Protein AF-A0A7C5Z9R5-F1 (afdb_monomer)

Foldseek 3Di:
DVVCCPDPHNPQVQLVVQCVQQVWDKDADPDPPHHDVPDIDTDDDPQATQEPEEGECSLPLVSQLVLQVSQQRHPNGYHYPPNVSVCVPCVCSVVVCVVVPDDDDDDDPDDD

Sequence (112 aa):
VAN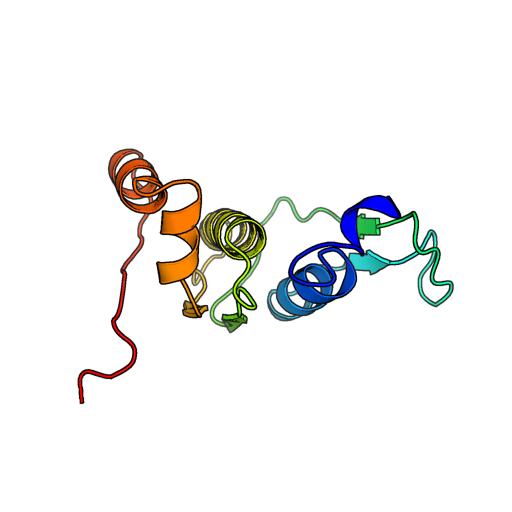LRIKECDRITEPLQELRKIGVRCWEGKEIGDPDPDAIIIEGNPDGFEGGVTVDGRGDHRVIMLLTIVGLRCRKGLRIRGANHVAKSYPLFFNHLIGLGARIRLEEEGAA

Radius of gyration: 14.79 Å; Cα contacts (8 Å, |Δi|>4): 160; chains: 1; bounding box: 38×31×44 Å

Secondary structure (DSSP, 8-state):
-GGGSSSSS-TTHHHHHHHHHTT--EEESSBTTB--TT-EEE---TT-B----EEE-TT-HHHHHHHHHHHHTBTT--EEETGGGGGGT-TTHHHHHHHTT-------TT--

Nearest PDB structures (foldseek):
  4znd-assembly1_A  TM=9.232E-01  e=1.306E-05  Coxiella burnetii RSA 493
  3rmt-assembly1_C-2  TM=9.304E-01  e=3.542E-05  Halalkalibacterium halodurans
  3rmt-assembly1_A  TM=9.105E-01  e=5.642E-05  Halalkalibacterium halodurans
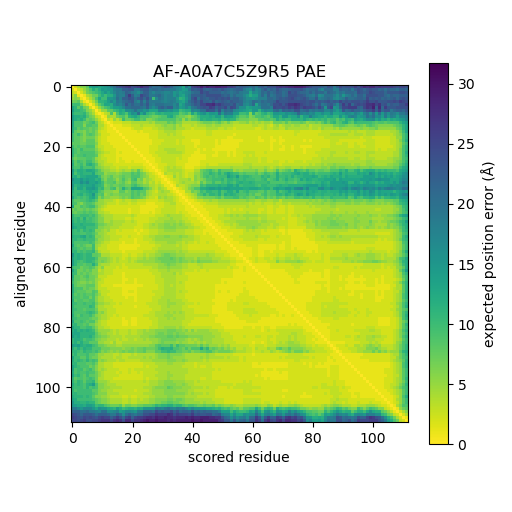  3rmt-assembly1_B  TM=9.036E-01  e=6.030E-05  Halalkalibacterium halodurans
  4gfp-assembly1_A  TM=8.605E-01  e=2.500E-03  Coxiella burnetii RSA 493

pLDDT: mean 86.57, std 14.39, range [36.88, 98.12]

Solvent-accessible surface area (backbone atoms only — not comparable to full-atom values): 6760 Å² total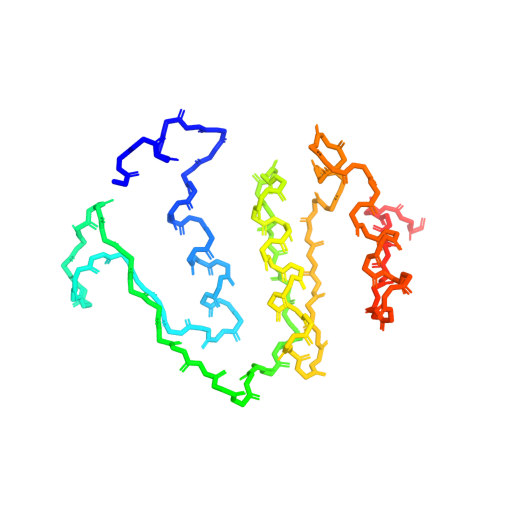; per-residue (Å²): 94,64,83,49,59,78,51,103,49,52,68,60,66,54,54,46,56,45,40,40,70,49,67,47,57,56,47,56,8,92,45,94,92,46,78,35,85,66,37,73,43,72,63,86,59,94,90,46,36,62,44,66,43,79,39,68,22,82,70,38,34,66,49,38,53,50,52,51,58,54,22,75,47,18,79,59,25,59,45,69,44,58,67,75,38,29,48,82,82,43,71,56,51,67,60,52,42,41,75,75,68,46,94,76,84,91,77,75,95,74,87,122

Mean predicted aligned error: 6.22 Å

Structure (mmCIF, N/CA/C/O backbone):
data_AF-A0A7C5Z9R5-F1
#
_entry.id   AF-A0A7C5Z9R5-F1
#
loop_
_atom_site.group_PDB
_atom_site.id
_atom_site.type_symbol
_atom_site.label_atom_id
_atom_site.label_alt_id
_atom_site.label_comp_id
_atom_site.label_asym_id
_atom_site.label_entity_id
_atom_site.label_seq_id
_atom_site.pdbx_PDB_ins_code
_atom_site.Cartn_x
_atom_site.Cartn_y
_atom_site.Cartn_z
_atom_site.occupancy
_atom_site.B_iso_or_equiv
_atom_site.auth_seq_id
_atom_site.auth_comp_id
_atom_site.auth_asym_id
_atom_site.auth_atom_id
_atom_site.pdbx_PDB_model_num
ATOM 1 N N . VAL A 1 1 ? 8.445 10.449 -15.769 1.00 53.56 1 VAL A N 1
ATOM 2 C CA . VAL A 1 1 ? 8.178 10.133 -14.343 1.00 53.56 1 VAL A CA 1
ATOM 3 C C . VAL A 1 1 ? 9.068 10.964 -13.399 1.00 53.56 1 VAL A C 1
ATOM 5 O O . VAL A 1 1 ? 8.659 11.231 -12.271 1.00 53.56 1 VAL A O 1
ATOM 8 N N . ALA A 1 2 ? 10.168 11.541 -13.904 1.00 54.66 2 ALA A N 1
ATOM 9 C CA . ALA A 1 2 ? 11.040 12.529 -13.240 1.00 54.66 2 ALA A CA 1
ATOM 10 C C . ALA A 1 2 ? 10.365 13.613 -12.354 1.00 54.66 2 ALA A C 1
ATOM 12 O O . ALA A 1 2 ? 10.844 13.890 -11.258 1.00 54.66 2 ALA A O 1
ATOM 13 N N . ASN A 1 3 ? 9.219 14.187 -12.750 1.00 53.00 3 ASN A N 1
ATOM 14 C CA . ASN A 1 3 ? 8.521 15.228 -11.964 1.00 53.00 3 ASN A CA 1
ATOM 15 C C . ASN A 1 3 ? 7.954 14.747 -10.608 1.00 53.00 3 ASN A C 1
ATOM 17 O O . ASN A 1 3 ? 7.520 15.567 -9.796 1.00 53.00 3 ASN A O 1
ATOM 21 N N . LEU A 1 4 ? 7.919 13.433 -10.355 1.00 53.12 4 LEU A N 1
ATOM 22 C CA . LEU A 1 4 ? 7.498 12.860 -9.070 1.00 53.12 4 LEU A CA 1
ATOM 23 C C . LEU A 1 4 ? 8.621 12.844 -8.023 1.00 53.12 4 LEU A C 1
ATOM 25 O O . LEU A 1 4 ? 8.308 12.734 -6.840 1.00 53.12 4 LEU A O 1
ATOM 29 N N . ARG A 1 5 ? 9.885 13.007 -8.442 1.00 53.94 5 ARG A N 1
ATOM 30 C CA . ARG A 1 5 ? 11.066 12.988 -7.559 1.00 53.94 5 ARG A CA 1
ATOM 31 C C . ARG A 1 5 ? 11.369 14.340 -6.891 1.00 53.94 5 ARG A C 1
ATOM 33 O O . ARG A 1 5 ? 12.200 14.398 -6.000 1.00 53.94 5 ARG A O 1
ATOM 40 N N . ILE A 1 6 ? 10.688 15.424 -7.289 1.00 54.47 6 ILE A N 1
ATOM 41 C CA . ILE A 1 6 ? 10.912 16.805 -6.795 1.00 54.47 6 ILE A CA 1
ATOM 42 C C . ILE A 1 6 ? 9.806 17.234 -5.799 1.00 54.47 6 ILE A C 1
ATOM 44 O O . ILE A 1 6 ? 9.402 18.393 -5.748 1.00 54.47 6 ILE A O 1
ATOM 48 N N . LYS A 1 7 ? 9.220 16.299 -5.040 1.00 52.38 7 LYS A N 1
ATOM 49 C CA . LYS A 1 7 ? 8.164 16.597 -4.045 1.00 52.38 7 LYS A CA 1
ATOM 50 C C . LYS A 1 7 ? 8.580 16.145 -2.644 1.00 52.38 7 LYS A C 1
ATOM 52 O O . LYS A 1 7 ? 9.714 15.739 -2.452 1.00 52.38 7 LYS A O 1
ATOM 57 N N . GLU A 1 8 ? 7.673 16.283 -1.673 1.00 48.56 8 GLU A N 1
ATOM 58 C CA . GLU A 1 8 ? 7.893 16.080 -0.227 1.00 48.56 8 GLU A CA 1
ATOM 59 C C . GLU A 1 8 ? 8.612 14.760 0.153 1.00 48.56 8 GLU A C 1
ATOM 61 O O . GLU A 1 8 ? 9.191 14.703 1.232 1.00 48.56 8 GLU A O 1
ATOM 66 N N . CYS A 1 9 ? 8.638 13.745 -0.724 1.00 54.22 9 CYS A N 1
ATOM 67 C CA . CYS A 1 9 ? 9.531 12.581 -0.671 1.00 54.22 9 CYS A CA 1
ATOM 68 C C . CYS A 1 9 ? 9.781 11.996 -2.084 1.00 54.22 9 CYS A C 1
ATOM 70 O O . CYS A 1 9 ? 9.109 12.391 -3.048 1.00 54.22 9 CYS A O 1
ATOM 72 N N . ASP A 1 10 ? 10.717 11.043 -2.232 1.00 66.31 10 ASP A N 1
ATOM 73 C CA . ASP A 1 10 ? 10.864 10.267 -3.475 1.00 66.31 10 ASP A CA 1
ATOM 74 C C . ASP A 1 10 ? 9.689 9.283 -3.616 1.00 66.31 10 ASP A C 1
ATOM 76 O O . ASP A 1 10 ? 9.721 8.135 -3.162 1.00 66.31 10 ASP A O 1
ATOM 80 N N . ARG A 1 11 ? 8.631 9.757 -4.284 1.00 66.88 11 ARG A N 1
ATOM 81 C CA . ARG A 1 11 ? 7.357 9.049 -4.501 1.00 66.88 11 ARG A CA 1
ATOM 82 C C . ARG A 1 11 ? 7.449 7.799 -5.373 1.00 66.88 11 ARG A C 1
ATOM 84 O O . ARG A 1 11 ? 6.415 7.204 -5.675 1.00 66.88 11 ARG A O 1
ATOM 91 N N . ILE A 1 12 ? 8.641 7.426 -5.818 1.00 71.75 12 ILE A N 1
ATOM 92 C CA . ILE A 1 12 ? 8.875 6.217 -6.601 1.00 71.75 12 ILE A CA 1
ATOM 93 C C . ILE A 1 12 ? 9.554 5.189 -5.709 1.00 71.75 12 ILE A C 1
ATOM 95 O O . ILE A 1 12 ? 8.987 4.129 -5.444 1.00 71.75 12 ILE A O 1
ATOM 99 N N . THR A 1 13 ? 10.724 5.536 -5.185 1.00 78.12 13 THR A N 1
ATOM 100 C CA . THR A 1 13 ? 11.560 4.602 -4.430 1.00 78.12 13 THR A CA 1
ATOM 101 C C . THR A 1 13 ? 10.881 4.159 -3.132 1.00 78.12 13 THR A C 1
ATOM 103 O O . THR A 1 13 ? 10.827 2.965 -2.824 1.00 78.12 13 THR A O 1
ATOM 106 N N . GLU A 1 14 ? 10.322 5.099 -2.366 1.00 81.94 14 GLU A N 1
ATOM 107 C CA . GLU A 1 14 ? 9.792 4.801 -1.032 1.00 81.94 14 GLU A CA 1
ATOM 108 C C . GLU A 1 14 ? 8.520 3.941 -1.065 1.00 81.94 14 GLU A C 1
ATOM 110 O O . GLU A 1 14 ? 8.476 2.929 -0.357 1.00 81.94 14 GLU A O 1
ATOM 115 N N . PRO A 1 15 ? 7.503 4.228 -1.907 1.00 85.56 15 PRO A N 1
ATOM 116 C CA . PRO A 1 15 ? 6.318 3.376 -1.971 1.00 85.56 15 PRO A CA 1
ATOM 117 C C . PRO A 1 15 ? 6.648 1.959 -2.432 1.00 85.56 15 PRO A C 1
ATOM 119 O O . PRO A 1 15 ? 6.056 1.006 -1.931 1.00 85.56 15 PRO A O 1
ATOM 122 N N . LEU A 1 16 ? 7.619 1.792 -3.337 1.00 90.44 16 LEU A N 1
ATOM 123 C CA . LEU A 1 16 ? 8.056 0.468 -3.783 1.00 90.44 16 LEU A CA 1
ATOM 124 C C . LEU A 1 16 ? 8.710 -0.332 -2.654 1.00 90.44 16 LEU A C 1
ATOM 126 O O . LEU A 1 16 ? 8.487 -1.538 -2.558 1.00 90.44 16 LEU A O 1
ATOM 130 N N . GLN A 1 17 ? 9.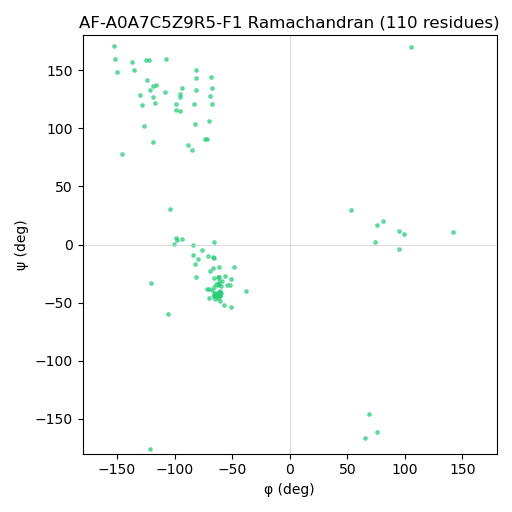473 0.310 -1.767 1.00 91.00 17 GLN A N 1
ATOM 131 C CA . GLN A 1 17 ? 10.021 -0.365 -0.586 1.00 91.00 17 GLN A CA 1
ATOM 132 C C . GLN A 1 17 ? 8.914 -0.858 0.351 1.00 91.00 17 GLN A C 1
ATOM 134 O O . GLN A 1 17 ? 8.975 -1.993 0.825 1.00 91.00 17 GLN A O 1
ATOM 139 N N . GLU A 1 18 ? 7.886 -0.044 0.595 1.00 94.75 18 GLU A N 1
ATOM 140 C CA . GLU A 1 18 ? 6.763 -0.434 1.454 1.00 94.75 18 GLU A CA 1
ATOM 141 C C . GLU A 1 18 ? 5.891 -1.520 0.800 1.00 94.75 18 GLU A C 1
ATOM 143 O O . GLU A 1 18 ? 5.499 -2.474 1.470 1.00 94.75 18 GLU A O 1
ATOM 148 N N . LEU A 1 19 ? 5.668 -1.455 -0.518 1.00 95.06 19 LEU A N 1
ATOM 149 C CA . LEU A 1 19 ? 4.979 -2.503 -1.282 1.00 95.06 19 LEU A CA 1
ATOM 150 C C . LEU A 1 19 ? 5.720 -3.847 -1.220 1.00 95.06 19 LEU A C 1
ATOM 152 O O . LEU A 1 19 ? 5.096 -4.891 -1.012 1.00 95.06 19 LEU A O 1
ATOM 156 N N . ARG A 1 20 ? 7.055 -3.842 -1.313 1.00 95.00 20 ARG A N 1
ATOM 157 C CA . ARG A 1 20 ? 7.864 -5.067 -1.180 1.00 95.00 20 ARG A CA 1
ATOM 158 C C . ARG A 1 20 ? 7.721 -5.726 0.190 1.00 95.00 20 ARG A C 1
ATOM 160 O O . ARG A 1 20 ? 7.703 -6.951 0.252 1.00 95.00 20 ARG A O 1
ATOM 167 N N . LYS A 1 21 ? 7.542 -4.961 1.278 1.00 96.25 21 LYS A N 1
ATOM 168 C CA . LYS A 1 21 ? 7.274 -5.536 2.618 1.00 96.25 21 LYS A CA 1
ATOM 169 C C . LYS A 1 21 ? 5.969 -6.333 2.665 1.00 96.25 21 LYS A C 1
ATOM 171 O O . LYS A 1 21 ? 5.849 -7.258 3.459 1.00 96.25 21 LYS A O 1
ATOM 176 N N . ILE A 1 22 ? 5.002 -5.980 1.818 1.00 96.44 22 ILE A N 1
ATOM 177 C CA . ILE A 1 22 ? 3.709 -6.669 1.687 1.00 96.44 22 ILE A CA 1
ATOM 178 C C . ILE A 1 22 ? 3.848 -7.945 0.828 1.00 96.44 22 ILE A C 1
ATOM 180 O O . ILE A 1 22 ? 2.954 -8.791 0.817 1.00 96.44 22 ILE A O 1
ATOM 184 N N . GLY A 1 23 ? 4.981 -8.113 0.135 1.00 94.88 23 GLY A N 1
ATOM 185 C CA . GLY A 1 23 ? 5.241 -9.212 -0.797 1.00 94.88 23 GLY A CA 1
ATOM 186 C C . GLY A 1 23 ? 4.937 -8.871 -2.258 1.00 94.88 23 GLY A C 1
ATOM 187 O O . GLY A 1 23 ? 4.903 -9.768 -3.098 1.00 94.88 23 GLY A O 1
ATOM 188 N N . VAL A 1 24 ? 4.712 -7.594 -2.584 1.00 95.12 24 VAL A N 1
ATOM 189 C CA . VAL A 1 24 ? 4.538 -7.149 -3.973 1.00 95.12 24 VAL A CA 1
ATOM 190 C C . VAL A 1 24 ? 5.876 -7.261 -4.705 1.0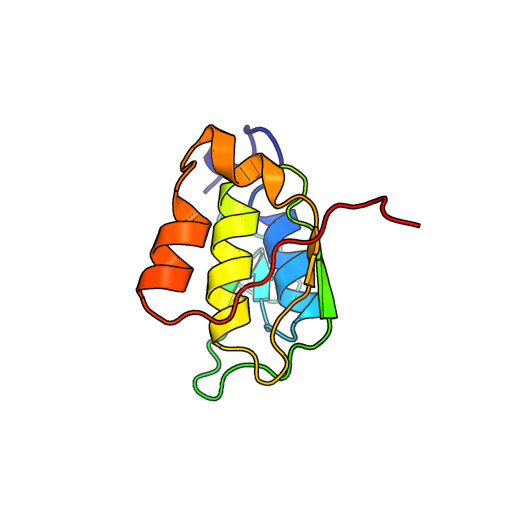0 95.12 24 VAL A C 1
ATOM 192 O O . VAL A 1 24 ? 6.886 -6.712 -4.256 1.00 95.12 24 VAL A O 1
ATOM 195 N N . ARG A 1 25 ? 5.890 -7.939 -5.857 1.00 93.88 25 ARG A N 1
ATOM 196 C CA . ARG A 1 25 ? 7.051 -7.947 -6.753 1.00 93.88 25 ARG A CA 1
ATOM 197 C C . ARG A 1 25 ? 7.023 -6.690 -7.614 1.00 93.88 25 ARG A C 1
ATOM 199 O O . ARG A 1 25 ? 6.220 -6.573 -8.536 1.00 93.88 25 ARG A O 1
ATOM 206 N N . CYS A 1 26 ? 7.870 -5.729 -7.264 1.00 92.88 26 CYS A N 1
ATOM 207 C CA . CYS A 1 26 ? 7.958 -4.457 -7.968 1.00 92.88 26 CYS A CA 1
ATOM 208 C C . CYS A 1 26 ? 9.365 -3.852 -7.925 1.00 92.88 26 CYS A C 1
ATOM 210 O O . CYS A 1 26 ? 10.106 -4.017 -6.944 1.00 92.88 26 CYS A O 1
ATOM 212 N N . TRP A 1 27 ? 9.739 -3.126 -8.976 1.00 90.69 27 TRP A N 1
ATOM 213 C CA . TRP A 1 27 ? 11.036 -2.461 -9.092 1.00 90.69 27 TRP A CA 1
ATOM 214 C C . TRP A 1 27 ? 10.998 -1.214 -9.965 1.00 90.69 27 TRP A C 1
ATOM 216 O O . TRP A 1 27 ? 10.072 -1.001 -10.742 1.00 90.69 27 TRP A O 1
ATOM 226 N N . GLU A 1 28 ? 12.009 -0.374 -9.762 1.00 88.19 28 GLU A N 1
ATOM 227 C CA . GLU A 1 28 ? 12.344 0.720 -10.667 1.00 88.19 28 GLU A CA 1
ATOM 228 C C . GLU A 1 28 ? 13.161 0.153 -11.813 1.00 88.19 28 GLU A C 1
ATOM 230 O O . GLU A 1 28 ? 13.987 -0.736 -11.593 1.00 88.19 28 GLU A O 1
ATOM 235 N N . GLY A 1 29 ? 12.949 0.680 -13.010 1.00 85.75 29 GLY A N 1
ATOM 236 C CA . GLY A 1 29 ? 13.587 0.154 -14.202 1.00 85.75 29 GLY A CA 1
ATOM 237 C C . GLY A 1 29 ? 12.672 -0.652 -15.097 1.00 85.75 29 GLY A C 1
ATOM 238 O O . GLY A 1 29 ? 11.542 -0.986 -14.747 1.00 8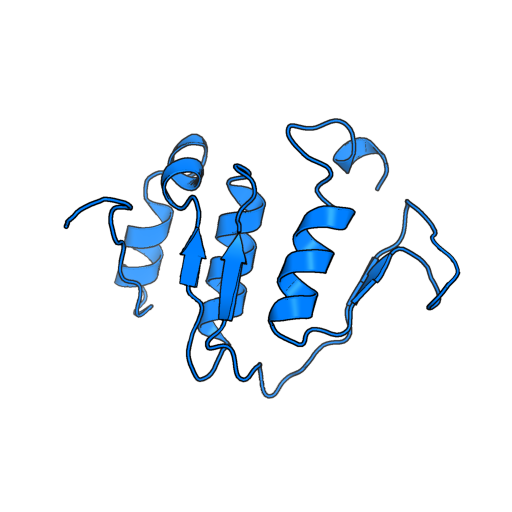5.75 29 GLY A O 1
ATOM 239 N N . LYS A 1 30 ? 13.184 -0.952 -16.288 1.00 81.12 30 LYS A N 1
ATOM 240 C CA . LYS A 1 30 ? 12.521 -1.850 -17.242 1.00 81.12 30 LYS A CA 1
ATOM 241 C C . LYS A 1 30 ? 12.791 -3.311 -16.897 1.00 81.12 30 LYS A C 1
ATOM 243 O O . LYS A 1 30 ? 11.947 -4.163 -17.151 1.00 81.12 30 LYS A O 1
ATOM 248 N N . GLU A 1 31 ? 13.926 -3.578 -16.256 1.00 80.06 31 GLU A N 1
ATOM 249 C CA . GLU A 1 31 ? 14.387 -4.909 -15.879 1.00 80.06 31 GLU A CA 1
ATOM 250 C C . GLU A 1 31 ? 14.952 -4.904 -14.454 1.00 80.06 31 GLU A C 1
ATOM 252 O O . GLU A 1 31 ? 15.343 -3.868 -13.912 1.00 80.06 31 GLU A O 1
ATOM 257 N N . ILE A 1 32 ? 14.974 -6.076 -13.818 1.00 76.06 32 ILE A N 1
ATOM 258 C CA . ILE A 1 32 ? 15.540 -6.225 -12.476 1.00 76.06 32 ILE A CA 1
ATOM 259 C C . ILE A 1 32 ? 17.054 -6.012 -12.562 1.00 76.06 32 ILE A C 1
ATOM 261 O O . ILE A 1 32 ? 17.749 -6.761 -13.241 1.00 76.06 32 ILE A O 1
ATOM 265 N N . GLY A 1 33 ? 17.568 -5.029 -11.823 1.00 78.44 33 GLY A N 1
ATOM 266 C CA . GLY A 1 33 ? 19.000 -4.715 -11.781 1.00 78.44 33 GLY A CA 1
ATOM 267 C C . GLY A 1 33 ? 19.443 -3.607 -12.739 1.00 78.44 33 GLY A C 1
ATOM 268 O O . GLY A 1 33 ? 20.598 -3.201 -12.653 1.00 78.44 33 GLY A O 1
ATOM 269 N N . ASP A 1 34 ? 18.537 -3.076 -13.569 1.00 80.25 34 ASP A N 1
ATOM 270 C CA . ASP A 1 34 ? 18.789 -1.917 -14.436 1.00 80.25 34 ASP A CA 1
ATOM 271 C C . ASP A 1 34 ? 17.836 -0.755 -14.087 1.00 80.25 34 ASP A C 1
ATOM 273 O O . ASP A 1 34 ? 16.720 -0.676 -14.617 1.00 80.25 34 ASP A O 1
ATOM 277 N N . PRO A 1 35 ? 18.210 0.118 -13.129 1.00 72.81 35 PRO A N 1
ATOM 278 C CA . PRO A 1 35 ? 17.341 1.192 -12.673 1.00 72.81 35 PRO A CA 1
ATOM 279 C C . PRO A 1 35 ? 17.184 2.279 -13.749 1.00 72.81 35 PRO A C 1
ATOM 281 O O . PRO A 1 35 ? 18.056 3.119 -13.951 1.00 72.81 35 PRO A O 1
ATOM 284 N N . ASP A 1 36 ? 16.015 2.308 -14.385 1.00 77.56 36 ASP A N 1
ATOM 285 C CA . ASP A 1 36 ? 15.527 3.419 -15.209 1.00 77.56 36 ASP A CA 1
ATOM 286 C C . ASP A 1 36 ? 14.637 4.314 -14.328 1.00 77.56 36 ASP A C 1
ATOM 288 O O . ASP A 1 36 ? 13.573 3.866 -13.876 1.00 77.56 36 ASP A O 1
ATOM 292 N N . PRO A 1 37 ? 15.033 5.574 -14.063 1.00 71.56 37 PRO A N 1
ATOM 293 C CA . PRO A 1 37 ? 14.297 6.451 -13.165 1.00 71.56 37 PRO A CA 1
ATOM 294 C C . PRO A 1 37 ? 12.913 6.843 -13.692 1.00 71.56 37 PRO A C 1
ATOM 296 O O . PRO A 1 37 ? 12.132 7.422 -12.923 1.00 71.56 37 PRO A O 1
ATOM 299 N N . ASP A 1 38 ? 12.616 6.549 -14.963 1.00 77.62 38 ASP A N 1
ATOM 300 C CA . ASP A 1 38 ? 11.341 6.833 -15.604 1.00 77.62 38 ASP A CA 1
ATOM 301 C C . ASP A 1 38 ? 10.387 5.632 -15.705 1.00 77.62 38 ASP A C 1
ATOM 303 O O . ASP A 1 38 ? 9.257 5.796 -16.181 1.00 77.62 38 ASP A O 1
ATOM 307 N N . ALA A 1 39 ? 10.789 4.456 -15.211 1.00 82.19 39 ALA A N 1
ATOM 308 C CA . ALA A 1 39 ? 9.991 3.235 -15.267 1.00 82.19 39 ALA A CA 1
ATOM 309 C C . ALA A 1 39 ? 9.761 2.614 -13.882 1.00 82.19 39 ALA A C 1
ATOM 311 O O . ALA A 1 39 ? 10.649 2.564 -13.033 1.00 82.19 39 ALA A O 1
ATOM 312 N N . ILE A 1 40 ? 8.549 2.097 -13.683 1.00 88.56 40 ILE A N 1
ATOM 313 C CA . ILE A 1 40 ? 8.180 1.256 -12.545 1.00 88.56 40 ILE A CA 1
ATOM 314 C C . ILE A 1 40 ? 7.481 0.025 -13.105 1.00 88.56 40 ILE A C 1
ATOM 316 O O . ILE A 1 40 ? 6.511 0.158 -13.855 1.00 88.56 40 ILE A O 1
ATOM 320 N N . ILE A 1 41 ? 7.929 -1.156 -12.692 1.00 90.69 41 ILE A N 1
ATOM 321 C CA . ILE A 1 41 ? 7.247 -2.418 -12.966 1.00 90.69 41 ILE A CA 1
ATOM 322 C C . ILE A 1 41 ? 6.619 -2.929 -11.674 1.00 90.69 41 ILE A C 1
ATOM 324 O O . ILE A 1 41 ? 7.257 -2.972 -10.621 1.00 90.69 41 ILE A O 1
ATOM 328 N N . ILE A 1 42 ? 5.344 -3.307 -11.765 1.00 93.12 42 ILE A N 1
ATOM 329 C CA . ILE A 1 42 ? 4.585 -3.956 -10.697 1.00 93.12 42 ILE A CA 1
ATOM 330 C C . ILE A 1 42 ? 3.960 -5.206 -11.294 1.00 93.12 42 ILE A C 1
ATOM 332 O O . ILE A 1 42 ? 3.158 -5.124 -12.225 1.00 93.12 42 ILE A O 1
ATOM 336 N N . GLU A 1 43 ? 4.294 -6.360 -10.736 1.00 93.88 43 GLU A N 1
ATOM 337 C CA . GLU A 1 43 ? 3.620 -7.599 -11.091 1.00 93.88 43 GLU A CA 1
ATOM 338 C C . GLU A 1 43 ? 2.323 -7.729 -10.288 1.00 93.88 43 GLU A C 1
ATOM 340 O O . GLU A 1 43 ? 2.322 -7.731 -9.053 1.00 93.88 43 GLU A O 1
ATOM 345 N N . GLY A 1 44 ? 1.200 -7.821 -11.000 1.00 91.94 44 GLY A N 1
ATOM 346 C CA . GLY A 1 44 ? -0.112 -7.991 -10.389 1.00 91.94 44 GLY A CA 1
ATOM 347 C C . GLY A 1 44 ? -0.267 -9.359 -9.726 1.00 91.94 44 GLY A C 1
ATOM 348 O O . GLY A 1 44 ? 0.198 -10.370 -10.245 1.00 91.94 44 GLY A O 1
ATOM 349 N N . ASN A 1 45 ? -0.981 -9.391 -8.601 1.00 94.19 45 ASN A N 1
ATOM 350 C CA . ASN A 1 45 ? -1.380 -10.625 -7.934 1.00 94.19 45 ASN A CA 1
ATOM 351 C C . ASN A 1 45 ? -2.906 -10.624 -7.706 1.00 94.19 45 ASN A C 1
ATOM 353 O O . ASN A 1 45 ? -3.382 -9.933 -6.797 1.00 94.19 45 ASN A O 1
ATOM 357 N N . PRO A 1 46 ? -3.693 -11.349 -8.525 1.00 91.88 46 PRO A N 1
ATOM 358 C CA . PRO A 1 46 ? -5.155 -11.337 -8.433 1.00 91.88 46 PRO A CA 1
ATOM 359 C C . PRO A 1 46 ? -5.680 -11.937 -7.118 1.00 91.88 46 PRO A C 1
ATOM 361 O O . PRO A 1 46 ? -6.711 -11.487 -6.604 1.00 91.88 46 PRO A O 1
ATOM 364 N N . ASP A 1 47 ? -4.933 -12.870 -6.525 1.00 92.38 47 ASP A N 1
ATOM 365 C CA . ASP A 1 47 ? -5.283 -13.534 -5.264 1.00 92.38 47 ASP A CA 1
ATOM 366 C C . ASP A 1 47 ? -5.050 -12.645 -4.029 1.00 92.38 47 ASP A C 1
ATOM 368 O O . ASP A 1 47 ? -5.413 -13.010 -2.905 1.00 92.38 47 ASP A O 1
ATOM 372 N N . GLY A 1 48 ? -4.486 -11.450 -4.233 1.00 93.19 48 GLY A N 1
ATOM 373 C CA . GLY A 1 48 ? -4.136 -10.513 -3.174 1.00 93.19 48 GLY A CA 1
ATOM 374 C C . GLY A 1 48 ? -2.876 -10.928 -2.418 1.00 93.19 48 GLY A C 1
ATOM 375 O O . GLY A 1 48 ? -2.064 -11.715 -2.897 1.00 93.19 48 GLY A O 1
ATOM 376 N N . PHE A 1 49 ? -2.697 -10.370 -1.223 1.00 96.38 49 PHE A N 1
ATOM 377 C CA . PHE A 1 49 ? -1.489 -10.576 -0.420 1.00 96.38 49 PHE A CA 1
ATOM 378 C C . PHE A 1 49 ? -1.838 -11.094 0.973 1.00 96.38 49 PHE A C 1
ATOM 380 O O . PHE A 1 49 ? -2.954 -10.919 1.463 1.00 96.38 49 PHE A O 1
ATOM 387 N N . GLU A 1 50 ? -0.876 -11.728 1.638 1.00 97.06 50 GLU A N 1
ATOM 388 C CA . GLU A 1 50 ? -1.079 -12.195 3.011 1.00 97.06 50 GLU A CA 1
ATOM 389 C C . GLU A 1 50 ? -1.261 -11.006 3.972 1.00 97.06 50 GLU A C 1
ATOM 391 O O . GLU A 1 50 ? -2.196 -10.985 4.775 1.00 97.06 50 GLU A O 1
ATOM 396 N N . GLY A 1 51 ? -0.423 -9.973 3.836 1.00 96.12 51 GLY A N 1
ATOM 397 C CA . GLY A 1 51 ? -0.407 -8.809 4.723 1.00 96.12 51 GLY A CA 1
ATOM 398 C C . GLY A 1 51 ? 0.096 -9.143 6.127 1.00 96.12 51 GLY A C 1
ATOM 399 O O . GLY A 1 51 ? 0.980 -9.977 6.302 1.00 96.12 51 GLY A O 1
ATOM 400 N N . GLY A 1 52 ? -0.456 -8.468 7.137 1.00 96.81 52 GLY A N 1
ATOM 401 C CA . GLY A 1 52 ? -0.050 -8.638 8.537 1.00 96.81 52 GLY A CA 1
ATOM 402 C C . GLY A 1 52 ? 1.281 -7.963 8.874 1.00 96.81 52 GLY A C 1
ATOM 403 O O . GLY A 1 52 ? 1.894 -8.277 9.890 1.00 96.81 52 GLY A O 1
ATOM 404 N N . VAL A 1 53 ? 1.730 -7.040 8.025 1.00 97.50 53 VAL A N 1
ATOM 405 C CA . VAL A 1 53 ? 2.968 -6.275 8.200 1.00 97.50 53 VAL A CA 1
ATOM 406 C C . VAL A 1 53 ? 2.667 -4.824 8.567 1.00 97.50 53 VAL A C 1
ATOM 408 O O . VAL A 1 53 ? 1.569 -4.312 8.324 1.00 97.50 53 VAL A O 1
ATOM 411 N N . THR A 1 54 ? 3.662 -4.159 9.156 1.00 97.38 54 THR A N 1
ATOM 412 C CA . THR A 1 54 ? 3.633 -2.709 9.369 1.00 97.38 54 THR A CA 1
ATOM 413 C C . THR A 1 54 ? 4.361 -2.009 8.229 1.00 97.38 54 THR A C 1
ATOM 415 O O . THR A 1 54 ? 5.503 -2.351 7.920 1.00 97.38 54 THR A O 1
ATOM 418 N N . VAL A 1 55 ? 3.702 -1.021 7.637 1.00 96.19 55 VAL A N 1
ATOM 419 C CA . VAL A 1 55 ? 4.235 -0.152 6.584 1.00 96.19 55 VAL A CA 1
ATOM 420 C C . VAL A 1 55 ? 4.174 1.308 7.023 1.00 96.19 55 VAL A C 1
ATOM 422 O O . VAL A 1 55 ? 3.416 1.675 7.926 1.00 96.19 55 VAL A O 1
ATOM 425 N N . ASP A 1 56 ? 4.988 2.143 6.393 1.00 93.94 56 ASP A N 1
ATOM 426 C CA . ASP A 1 56 ? 5.120 3.558 6.731 1.00 93.94 56 ASP A CA 1
ATOM 427 C C . ASP A 1 56 ? 4.714 4.446 5.552 1.00 93.94 56 ASP A C 1
ATOM 429 O O . ASP A 1 56 ? 5.218 4.291 4.444 1.00 93.94 56 ASP A O 1
ATOM 433 N N . GLY A 1 57 ? 3.805 5.391 5.792 1.00 88.50 57 GLY A N 1
ATOM 434 C CA . GLY A 1 57 ? 3.396 6.383 4.804 1.00 88.50 57 GLY A CA 1
ATOM 435 C C . GLY A 1 57 ? 4.444 7.447 4.472 1.00 88.50 57 GLY A C 1
ATOM 436 O O . GLY A 1 57 ? 4.217 8.237 3.558 1.00 88.50 57 GLY A O 1
ATOM 437 N N . ARG A 1 58 ? 5.548 7.513 5.232 1.00 87.38 58 ARG A N 1
ATOM 438 C CA . ARG A 1 58 ? 6.667 8.464 5.074 1.00 87.38 58 ARG A CA 1
ATOM 439 C C . ARG A 1 58 ? 6.235 9.934 5.041 1.00 87.38 58 ARG A C 1
ATOM 441 O O . ARG A 1 58 ? 6.861 10.772 4.409 1.00 87.38 58 ARG A O 1
ATOM 448 N N . GLY A 1 59 ? 5.136 10.250 5.724 1.00 85.50 59 GLY A N 1
ATOM 449 C CA . GLY A 1 59 ? 4.561 11.597 5.756 1.00 85.50 59 GLY A CA 1
ATOM 450 C C . GLY A 1 59 ? 3.834 12.028 4.473 1.00 85.50 59 GLY A C 1
ATOM 451 O O . GLY A 1 59 ? 3.312 13.146 4.425 1.00 85.50 59 GLY A O 1
ATOM 452 N N . ASP A 1 60 ? 3.728 11.161 3.459 1.00 88.31 60 ASP A N 1
ATOM 453 C CA . ASP A 1 60 ? 3.028 11.453 2.208 1.00 88.31 60 ASP A CA 1
ATOM 454 C C . ASP A 1 60 ? 1.604 10.870 2.215 1.00 88.31 60 ASP A C 1
ATOM 456 O O . ASP A 1 60 ? 1.371 9.657 2.218 1.00 88.31 60 ASP A O 1
ATOM 460 N N . HIS A 1 61 ? 0.614 11.763 2.162 1.00 90.31 61 HIS A N 1
ATOM 461 C CA . HIS A 1 61 ? -0.807 11.413 2.130 1.00 90.31 61 HIS A CA 1
ATOM 462 C C . HIS A 1 61 ? -1.172 10.443 0.998 1.00 90.31 61 HIS A C 1
ATOM 464 O O . HIS A 1 61 ? -2.034 9.585 1.183 1.00 90.31 61 HIS A O 1
ATOM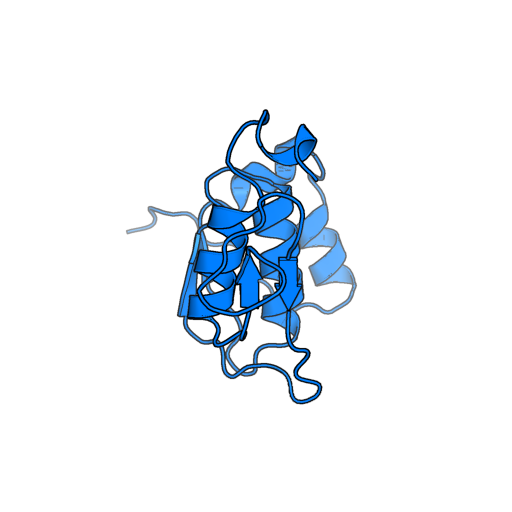 470 N N . ARG A 1 62 ? -0.529 10.546 -0.170 1.00 91.19 62 ARG A N 1
ATOM 471 C CA . A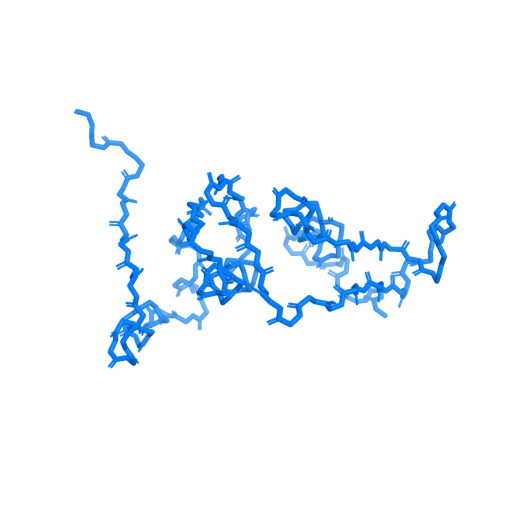RG A 1 62 ? -0.806 9.680 -1.325 1.00 91.19 62 ARG A CA 1
ATOM 472 C C . ARG A 1 62 ? -0.292 8.274 -1.102 1.00 91.19 62 ARG A C 1
ATOM 474 O O . ARG A 1 62 ? -0.980 7.327 -1.472 1.00 91.19 62 ARG A O 1
ATOM 481 N N . VAL A 1 63 ? 0.872 8.142 -0.474 1.00 91.81 63 VAL A N 1
ATOM 482 C CA . VAL A 1 63 ? 1.447 6.840 -0.123 1.00 91.81 63 VAL A CA 1
ATOM 483 C C . VAL A 1 63 ? 0.563 6.147 0.907 1.00 91.81 63 VAL A C 1
ATOM 485 O O . VAL A 1 63 ? 0.226 4.979 0.736 1.00 91.81 63 VAL A O 1
ATOM 488 N N . ILE A 1 64 ? 0.071 6.878 1.908 1.00 94.44 64 ILE A N 1
ATOM 489 C CA . ILE A 1 64 ? -0.860 6.326 2.904 1.00 94.44 64 ILE A CA 1
ATOM 490 C C . ILE A 1 64 ? -2.169 5.874 2.257 1.00 94.44 64 ILE A C 1
ATOM 492 O O . ILE A 1 64 ? -2.645 4.773 2.541 1.00 94.44 64 ILE A O 1
ATOM 496 N N . MET A 1 65 ? -2.756 6.691 1.377 1.00 95.44 65 MET A N 1
ATOM 497 C CA . MET A 1 65 ? -3.975 6.307 0.658 1.00 95.44 65 MET A CA 1
ATOM 498 C C . MET A 1 65 ? -3.737 5.059 -0.204 1.00 95.44 65 MET A C 1
ATOM 500 O O . MET A 1 65 ? -4.537 4.128 -0.148 1.00 95.44 65 MET A O 1
ATOM 504 N N . LEU A 1 66 ? -2.616 4.997 -0.933 1.00 95.25 66 LEU A N 1
ATOM 505 C CA . LEU A 1 66 ? -2.218 3.830 -1.726 1.00 95.25 66 LEU A CA 1
ATOM 506 C C . LEU A 1 66 ? -2.105 2.570 -0.860 1.00 95.25 66 LEU A C 1
ATOM 508 O O . LEU A 1 66 ? -2.741 1.560 -1.160 1.00 95.25 66 LEU A O 1
ATOM 512 N N . LEU A 1 67 ? -1.354 2.639 0.241 1.00 96.06 67 LEU A N 1
ATOM 513 C CA . LEU A 1 67 ? -1.160 1.508 1.150 1.00 96.06 67 LEU A CA 1
ATOM 514 C C . LEU A 1 67 ? -2.476 1.085 1.811 1.00 96.06 67 LEU A C 1
ATOM 516 O O . LEU A 1 67 ? -2.703 -0.107 2.007 1.00 96.06 67 LEU A O 1
ATOM 520 N N . THR A 1 68 ? -3.374 2.033 2.095 1.00 96.94 68 THR A N 1
ATOM 521 C CA . THR A 1 68 ? -4.708 1.730 2.633 1.00 96.94 68 THR A CA 1
ATOM 522 C C . THR A 1 68 ? -5.495 0.862 1.660 1.00 96.94 68 THR A C 1
ATOM 524 O O . THR A 1 68 ? -6.013 -0.178 2.063 1.00 96.94 68 THR A O 1
ATOM 527 N N . ILE A 1 69 ? -5.538 1.232 0.375 1.00 95.88 69 ILE A N 1
ATOM 528 C CA . ILE A 1 69 ? -6.249 0.452 -0.649 1.00 95.88 69 ILE A CA 1
ATOM 529 C C . ILE A 1 69 ? -5.614 -0.931 -0.844 1.00 95.88 69 ILE A C 1
ATOM 531 O O . ILE A 1 69 ? -6.337 -1.925 -0.911 1.00 95.88 69 ILE A O 1
ATOM 535 N N . VAL A 1 70 ? -4.279 -1.028 -0.858 1.00 95.88 70 VAL A N 1
ATOM 536 C CA . VAL A 1 70 ? -3.575 -2.326 -0.906 1.00 95.88 70 VAL A CA 1
ATOM 537 C C . VAL A 1 70 ? -3.926 -3.189 0.313 1.00 95.88 70 VAL A C 1
ATOM 539 O O . VAL A 1 70 ? -4.179 -4.388 0.177 1.00 95.88 70 VAL A O 1
ATOM 542 N N . GLY A 1 71 ? -4.020 -2.582 1.497 1.00 96.69 71 GLY A N 1
ATOM 543 C CA . GLY A 1 71 ? -4.391 -3.264 2.735 1.00 96.69 71 GLY A CA 1
ATOM 544 C C . GLY A 1 71 ? -5.782 -3.890 2.705 1.00 96.69 71 GLY A C 1
ATOM 545 O O . GLY A 1 71 ? -5.969 -4.961 3.280 1.00 96.69 71 GLY A O 1
ATOM 546 N N . LEU A 1 72 ? -6.731 -3.305 1.967 1.00 95.81 72 LEU A N 1
ATOM 547 C CA . LEU A 1 72 ? -8.068 -3.889 1.778 1.00 95.81 72 LEU A CA 1
ATOM 548 C C . LEU A 1 72 ? -8.046 -5.198 0.969 1.00 95.81 72 LEU A C 1
ATOM 550 O O . LEU A 1 72 ? -8.988 -5.984 1.055 1.00 95.81 72 LEU A O 1
ATOM 554 N N . ARG A 1 73 ? -6.981 -5.450 0.196 1.00 95.19 73 ARG A N 1
ATOM 555 C CA . ARG A 1 73 ? -6.748 -6.708 -0.540 1.00 95.19 73 ARG A CA 1
ATOM 556 C C . ARG A 1 73 ? -5.800 -7.668 0.181 1.00 95.19 73 ARG A C 1
ATOM 558 O O . ARG A 1 73 ? -5.455 -8.710 -0.375 1.00 95.19 73 ARG A O 1
ATOM 565 N N . CYS A 1 74 ? -5.393 -7.342 1.406 1.00 96.62 74 CYS A N 1
ATOM 566 C CA . CYS A 1 74 ? -4.568 -8.210 2.233 1.00 96.62 74 CYS A CA 1
ATOM 567 C C . CYS A 1 74 ? -5.433 -9.078 3.155 1.00 96.62 74 CYS A C 1
ATOM 569 O O . CYS A 1 74 ? -6.321 -8.562 3.835 1.00 96.62 74 CYS A O 1
ATOM 571 N N . ARG A 1 75 ? -5.137 -10.379 3.256 1.00 96.31 75 ARG A N 1
ATOM 572 C CA . ARG A 1 75 ? -5.893 -11.324 4.106 1.00 96.31 75 ARG A CA 1
ATOM 573 C C . ARG A 1 75 ? -5.884 -10.924 5.582 1.00 96.31 75 ARG A C 1
ATOM 575 O O . ARG A 1 75 ? -6.916 -10.992 6.244 1.00 96.31 75 ARG A O 1
ATOM 582 N N . LYS A 1 76 ? -4.731 -10.473 6.083 1.00 97.38 76 LYS A N 1
ATOM 583 C CA . LYS A 1 76 ? -4.533 -10.001 7.465 1.00 97.38 76 LYS A CA 1
ATOM 584 C C . LYS A 1 76 ? -4.603 -8.475 7.608 1.00 97.38 76 LYS A C 1
ATOM 586 O O . LYS A 1 76 ? -4.362 -7.959 8.696 1.00 97.38 76 LYS A O 1
ATOM 591 N N . GLY A 1 77 ? -4.914 -7.746 6.532 1.00 97.00 77 GLY A N 1
ATOM 592 C CA . GLY A 1 77 ? -4.824 -6.284 6.500 1.00 97.00 77 GLY A CA 1
ATOM 593 C C . GLY A 1 77 ? -3.386 -5.765 6.631 1.00 97.00 77 GLY A C 1
ATOM 594 O O . GLY A 1 77 ? -2.424 -6.524 6.500 1.00 97.00 77 GLY A O 1
ATOM 595 N N . LEU A 1 78 ? -3.241 -4.462 6.886 1.00 97.75 78 LEU A N 1
ATOM 596 C CA . LEU A 1 78 ? -1.959 -3.785 7.116 1.00 97.75 78 LEU A CA 1
ATOM 597 C C . LEU A 1 78 ? -2.059 -2.844 8.317 1.00 97.75 78 LEU A C 1
ATOM 599 O O . LEU A 1 78 ? -3.115 -2.261 8.565 1.00 97.75 78 LEU A O 1
ATOM 603 N N . ARG A 1 79 ? -0.936 -2.646 9.012 1.00 97.31 79 ARG A N 1
ATOM 604 C CA . ARG A 1 79 ? -0.757 -1.544 9.966 1.00 97.31 79 ARG A CA 1
ATOM 605 C C . ARG A 1 79 ? 0.011 -0.426 9.265 1.00 97.31 79 ARG A C 1
ATOM 607 O O . ARG A 1 79 ? 1.117 -0.664 8.792 1.00 97.31 79 ARG A O 1
ATOM 614 N N . ILE A 1 80 ? -0.568 0.770 9.175 1.00 96.19 80 ILE A N 1
ATOM 615 C CA . ILE A 1 80 ? 0.008 1.892 8.418 1.00 96.19 80 ILE A CA 1
ATOM 616 C C . ILE A 1 80 ? 0.332 3.034 9.379 1.00 96.19 80 ILE A C 1
ATOM 618 O O . ILE A 1 80 ? -0.562 3.534 10.061 1.00 96.19 80 ILE A O 1
ATOM 622 N N . ARG A 1 81 ? 1.598 3.457 9.425 1.00 95.19 81 ARG A N 1
ATOM 623 C CA . ARG A 1 81 ? 2.031 4.619 10.217 1.00 95.19 81 ARG A CA 1
ATOM 624 C C . ARG A 1 81 ? 1.766 5.936 9.492 1.00 95.19 81 ARG A C 1
ATOM 626 O O . ARG A 1 81 ? 1.805 6.002 8.263 1.00 95.19 81 ARG A O 1
ATOM 633 N N . GLY A 1 82 ? 1.526 6.990 10.273 1.00 91.44 82 GLY A N 1
ATOM 634 C CA . GLY A 1 82 ? 1.384 8.358 9.768 1.00 91.44 82 GLY A CA 1
ATOM 635 C C . GLY A 1 82 ? 0.011 8.703 9.185 1.00 91.44 82 GLY A C 1
ATOM 636 O O . GLY A 1 82 ? -0.087 9.668 8.430 1.00 91.44 82 GLY A O 1
ATOM 637 N N . ALA A 1 83 ? -1.050 7.958 9.526 1.00 91.81 83 ALA A N 1
ATOM 638 C CA . ALA A 1 83 ? -2.405 8.139 8.984 1.00 91.81 83 ALA A CA 1
ATOM 639 C C . ALA A 1 83 ? -2.934 9.590 9.052 1.00 91.81 83 ALA A C 1
ATOM 641 O O . ALA A 1 83 ? -3.673 10.026 8.168 1.00 91.81 83 ALA A O 1
ATOM 642 N N . ASN A 1 84 ? -2.497 10.365 10.048 1.00 89.56 84 ASN A N 1
ATOM 643 C CA . ASN A 1 84 ? -2.812 11.785 10.216 1.00 89.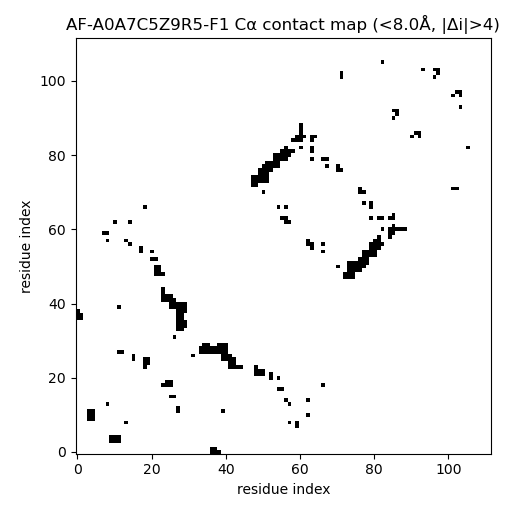56 84 ASN A CA 1
ATOM 644 C C . ASN A 1 84 ? -2.443 12.661 9.003 1.00 89.56 84 ASN A C 1
ATOM 646 O O . ASN A 1 84 ? -3.093 13.678 8.760 1.00 89.56 84 ASN A O 1
ATOM 650 N N . HIS A 1 85 ? -1.450 12.271 8.198 1.00 89.69 85 HIS A N 1
ATOM 651 C CA . HIS A 1 85 ? -1.022 13.057 7.039 1.00 89.69 85 HIS A CA 1
ATOM 652 C C . HIS A 1 85 ? -2.063 13.082 5.913 1.00 89.69 85 HIS A C 1
ATOM 654 O O . HIS A 1 85 ? -2.080 14.037 5.134 1.00 89.69 85 HIS A O 1
ATOM 660 N N . VAL A 1 86 ? -2.972 12.098 5.844 1.00 90.69 86 VAL A N 1
ATOM 661 C CA . VAL A 1 86 ? -4.031 12.043 4.816 1.00 90.69 86 VAL A CA 1
ATOM 662 C C . VAL A 1 86 ? -4.937 13.271 4.870 1.00 90.69 86 VAL A C 1
ATOM 664 O O . VAL A 1 86 ? -5.326 13.799 3.821 1.00 90.69 86 VAL A O 1
ATOM 667 N N . ALA A 1 87 ? -5.196 13.785 6.076 1.00 88.00 87 ALA A N 1
ATOM 668 C CA . ALA A 1 87 ? -6.085 14.919 6.290 1.00 88.00 87 ALA A CA 1
ATOM 669 C C . ALA A 1 87 ? -5.629 16.209 5.590 1.00 88.00 87 ALA A C 1
ATOM 671 O O . ALA A 1 87 ? -6.463 17.064 5.311 1.00 88.00 87 ALA A O 1
ATOM 672 N N . LYS A 1 88 ? -4.347 16.326 5.210 1.00 83.94 88 LYS A N 1
ATOM 673 C CA . LYS A 1 88 ? -3.846 17.456 4.407 1.00 83.94 88 LYS A CA 1
ATOM 674 C C . LYS A 1 88 ? -4.550 17.591 3.051 1.00 83.94 88 LYS A C 1
ATOM 676 O O . LYS A 1 88 ? -4.657 18.694 2.531 1.00 83.94 88 LYS A O 1
ATOM 681 N N . SER A 1 89 ? -4.978 16.472 2.462 1.00 88.19 89 SER A N 1
ATOM 682 C CA . SER A 1 89 ? -5.555 16.436 1.108 1.00 88.19 89 SER A CA 1
ATOM 683 C C . SER A 1 89 ? -6.976 15.889 1.068 1.00 88.19 89 SER A C 1
ATOM 685 O O . SER A 1 89 ? -7.774 16.327 0.243 1.00 88.19 89 SER A O 1
ATOM 687 N N . TYR A 1 90 ? -7.301 14.946 1.956 1.00 94.81 90 TYR A N 1
ATOM 688 C CA . TYR A 1 90 ? -8.604 14.301 1.991 1.00 94.81 90 TYR A CA 1
ATOM 689 C C . TYR A 1 90 ? -9.019 13.958 3.434 1.00 94.81 90 TYR A C 1
ATOM 691 O O . TYR A 1 90 ? -8.951 12.800 3.845 1.00 94.81 90 TYR A O 1
ATOM 699 N N . PRO A 1 91 ? -9.486 14.951 4.218 1.00 93.81 91 PRO A N 1
ATOM 700 C CA . PRO A 1 91 ? -9.866 14.774 5.626 1.00 93.81 91 PRO A CA 1
ATOM 701 C C . PRO A 1 91 ? -10.847 13.629 5.897 1.00 93.81 91 PRO A C 1
ATOM 703 O O . PRO A 1 91 ? -10.759 12.966 6.924 1.00 93.81 91 PRO A O 1
ATOM 706 N N . LEU A 1 92 ? -11.773 13.376 4.969 1.00 96.38 92 LEU A N 1
ATOM 707 C CA . LEU A 1 92 ? -12.840 12.386 5.134 1.00 96.38 92 LEU A CA 1
ATOM 708 C C . LEU A 1 92 ? -12.499 10.997 4.572 1.00 96.38 92 LEU A C 1
ATOM 710 O O . LEU A 1 92 ? -13.358 10.120 4.583 1.00 96.38 92 LEU A O 1
ATOM 714 N N . PHE A 1 93 ? -11.271 10.774 4.092 1.00 97.38 93 PHE A N 1
ATOM 715 C CA . PHE A 1 93 ? -10.875 9.545 3.395 1.00 97.38 93 PHE A CA 1
ATOM 716 C C . PHE A 1 93 ? -11.232 8.261 4.159 1.00 97.38 93 PHE A C 1
ATOM 718 O O . PHE A 1 93 ? -11.922 7.391 3.625 1.00 97.38 93 PHE A O 1
ATOM 725 N N . PHE A 1 94 ? -10.807 8.152 5.422 1.00 96.94 94 PHE A N 1
ATOM 726 C CA . PHE A 1 94 ? -11.069 6.957 6.228 1.00 96.94 94 PHE A CA 1
ATOM 727 C C . PHE A 1 94 ? -12.556 6.802 6.556 1.00 96.94 94 PHE A C 1
ATOM 729 O O . PHE A 1 94 ? -13.077 5.694 6.467 1.00 96.94 94 PHE A O 1
ATOM 736 N N . ASN A 1 95 ? -13.256 7.902 6.847 1.00 97.12 95 ASN A N 1
ATOM 737 C CA . ASN A 1 95 ? -14.695 7.877 7.118 1.00 97.12 95 ASN A CA 1
ATOM 738 C C . ASN A 1 95 ? -15.483 7.379 5.903 1.00 97.12 95 ASN A C 1
ATOM 740 O O . ASN A 1 95 ? -16.387 6.561 6.051 1.00 97.12 95 ASN A O 1
ATOM 744 N N . HIS A 1 96 ? -15.116 7.820 4.699 1.00 98.00 96 HIS A N 1
ATOM 745 C CA . HIS A 1 96 ? -15.745 7.346 3.470 1.00 98.00 96 HIS A CA 1
ATOM 746 C C . HIS A 1 96 ? -15.466 5.865 3.216 1.00 98.00 96 HIS A C 1
ATOM 748 O O . HIS A 1 96 ? -16.395 5.125 2.907 1.00 98.00 96 HIS A O 1
ATOM 754 N N . LEU A 1 97 ? -14.223 5.403 3.389 1.00 98.12 97 LEU A N 1
ATOM 755 C CA . LEU A 1 97 ? -13.910 3.979 3.240 1.00 98.12 97 LEU A CA 1
ATOM 756 C C . LEU A 1 97 ? -14.683 3.117 4.243 1.00 98.12 97 LEU A C 1
ATOM 758 O O . LEU A 1 97 ? -15.238 2.090 3.858 1.00 98.12 97 LEU A O 1
ATOM 762 N N . ILE A 1 98 ? -14.769 3.547 5.504 1.00 97.94 98 ILE A N 1
ATOM 763 C CA . ILE A 1 98 ? -15.562 2.866 6.535 1.00 97.94 98 ILE A CA 1
ATOM 764 C C . ILE A 1 98 ? -17.048 2.852 6.153 1.00 97.94 98 ILE A C 1
ATOM 766 O O . ILE A 1 98 ? -17.680 1.801 6.225 1.00 97.94 98 ILE A O 1
ATOM 770 N N . GLY A 1 99 ? -17.590 3.976 5.673 1.00 98.12 99 GLY A N 1
ATOM 771 C CA . GLY A 1 99 ? -18.971 4.070 5.185 1.00 98.12 99 GLY A CA 1
ATOM 772 C C . GLY A 1 99 ? -19.270 3.155 3.991 1.00 98.12 99 GLY A C 1
ATOM 773 O O . GLY A 1 99 ? -20.396 2.691 3.842 1.00 98.12 99 GLY A O 1
ATOM 774 N N . LEU A 1 100 ? -18.256 2.835 3.181 1.00 97.88 100 LEU A N 1
ATOM 775 C CA . LEU A 1 100 ? -18.329 1.858 2.088 1.00 97.88 100 LEU A CA 1
ATOM 776 C C . LEU A 1 100 ? -18.125 0.399 2.547 1.00 97.88 100 LEU A C 1
ATOM 778 O O . LEU A 1 100 ? -18.168 -0.512 1.722 1.00 97.88 100 LEU A O 1
ATOM 782 N N . GLY A 1 101 ? -17.899 0.157 3.843 1.00 97.50 101 GLY A N 1
ATOM 783 C CA . GLY A 1 101 ? -17.737 -1.179 4.425 1.00 97.50 101 GLY A CA 1
ATOM 784 C C . GLY A 1 101 ? -16.288 -1.621 4.657 1.00 97.50 101 GLY A C 1
ATOM 785 O O . GLY A 1 101 ? -16.049 -2.782 5.003 1.00 97.50 101 GLY A O 1
ATOM 786 N N . ALA A 1 102 ? -15.301 -0.733 4.494 1.00 97.56 102 ALA A N 1
ATOM 787 C CA . ALA A 1 102 ? -13.917 -1.051 4.830 1.00 97.56 102 ALA A CA 1
ATOM 788 C C . ALA A 1 102 ? -13.739 -1.225 6.348 1.00 97.56 102 ALA A C 1
ATOM 790 O O . ALA A 1 102 ? -14.174 -0.403 7.154 1.00 97.56 102 ALA A O 1
ATOM 791 N N . ARG A 1 103 ? -13.030 -2.283 6.751 1.00 96.62 103 ARG A N 1
ATOM 792 C CA . ARG A 1 103 ? -12.690 -2.546 8.156 1.00 96.62 103 ARG A CA 1
ATOM 793 C C . ARG A 1 103 ? -11.381 -1.843 8.516 1.00 96.62 103 ARG A C 1
ATOM 795 O O . ARG A 1 103 ? -10.316 -2.444 8.425 1.00 96.62 103 ARG A O 1
ATOM 802 N N . ILE A 1 104 ? -11.470 -0.573 8.908 1.00 96.81 104 ILE A N 1
ATOM 803 C CA . ILE A 1 104 ? -10.322 0.272 9.272 1.00 96.81 104 ILE A CA 1
ATOM 804 C C . ILE A 1 104 ? -10.464 0.719 10.729 1.00 96.81 104 ILE A C 1
ATOM 806 O O . ILE A 1 104 ? -11.547 1.114 11.154 1.00 96.81 104 ILE A O 1
ATOM 810 N N . ARG A 1 105 ? -9.366 0.665 11.491 1.00 95.44 105 ARG A N 1
ATOM 811 C CA . ARG A 1 105 ? -9.265 1.262 12.829 1.00 95.44 105 ARG A CA 1
ATOM 812 C C . ARG A 1 105 ? -8.132 2.276 12.826 1.00 95.44 105 ARG A C 1
ATOM 814 O O . ARG A 1 105 ? -7.050 1.972 12.330 1.00 95.44 105 ARG A O 1
ATOM 821 N N . LEU A 1 106 ? -8.401 3.459 13.363 1.00 93.56 106 LEU A N 1
ATOM 822 C CA . LEU A 1 106 ? -7.387 4.478 13.608 1.00 93.56 106 LEU A CA 1
ATOM 823 C C . LEU A 1 106 ? -6.936 4.340 15.064 1.00 93.56 106 LEU A C 1
ATOM 825 O O . LEU A 1 106 ? -7.772 4.304 15.963 1.00 93.56 106 LEU A O 1
ATOM 829 N N . GLU A 1 107 ? -5.629 4.212 15.271 1.00 90.25 107 GLU A N 1
ATOM 830 C CA . GLU A 1 107 ? -4.991 4.116 16.586 1.00 90.25 107 GLU A CA 1
ATOM 831 C C . GLU A 1 107 ? -4.089 5.346 16.760 1.00 90.25 107 GLU A C 1
ATOM 833 O O . GLU A 1 107 ? -3.397 5.737 15.815 1.00 90.25 107 GLU A O 1
ATOM 838 N N . GLU A 1 108 ? -4.095 5.965 17.941 1.00 81.81 108 GLU A N 1
ATOM 839 C CA . GLU A 1 108 ? -3.127 7.012 18.271 1.00 81.81 108 GLU A CA 1
ATOM 840 C C . GLU A 1 108 ? -1.801 6.379 18.708 1.00 81.81 108 GLU A C 1
ATOM 842 O O . GLU A 1 108 ? -1.764 5.458 19.529 1.00 81.81 108 GLU A O 1
ATOM 847 N N . GLU A 1 109 ? -0.693 6.875 18.160 1.00 66.56 109 GLU A N 1
ATOM 848 C CA . GLU A 1 109 ? 0.650 6.497 18.599 1.00 66.56 109 GLU A CA 1
ATOM 849 C C . GLU A 1 109 ? 0.916 7.167 19.959 1.00 66.56 109 GLU A C 1
ATOM 851 O O . GLU A 1 109 ? 1.360 8.310 20.014 1.00 66.56 109 GLU A O 1
ATOM 856 N N . GLY A 1 110 ? 0.593 6.479 21.063 1.00 59.72 110 GLY A N 1
ATOM 857 C CA . GLY A 1 110 ? 0.927 6.961 22.411 1.00 59.72 110 GLY A CA 1
ATOM 858 C C . GLY A 1 110 ? -0.084 6.742 23.539 1.00 59.72 110 GLY A C 1
ATOM 859 O O . GLY A 1 110 ? 0.132 7.296 24.611 1.00 59.72 110 GLY A O 1
ATOM 860 N N . ALA A 1 111 ? -1.145 5.949 23.371 1.00 41.38 111 ALA A N 1
ATOM 861 C CA . ALA A 1 111 ? -1.973 5.542 24.511 1.00 41.38 111 ALA A CA 1
ATOM 862 C C . ALA A 1 111 ? -1.362 4.307 25.202 1.00 41.38 111 ALA A C 1
ATOM 864 O O . ALA A 1 111 ? -1.746 3.170 24.918 1.00 41.38 111 ALA A O 1
ATOM 865 N N . ALA A 1 112 ? -0.367 4.553 26.056 1.00 36.88 112 ALA A N 1
ATOM 866 C CA . ALA A 1 112 ? 0.055 3.646 27.123 1.00 36.88 112 ALA A CA 1
ATOM 867 C C . ALA A 1 112 ? -0.458 4.182 28.463 1.00 36.88 112 ALA A C 1
ATOM 869 O O . ALA A 1 112 ? -0.415 5.421 28.642 1.00 36.88 112 ALA A O 1
#